Protein AF-A0A359FYC1-F1 (afdb_monomer_lite)

Structure (mmCIF, N/CA/C/O backbone):
data_AF-A0A359FYC1-F1
#
_entry.id   AF-A0A359FYC1-F1
#
loop_
_atom_site.group_PDB
_atom_site.id
_atom_site.type_symbol
_atom_site.label_atom_id
_atom_site.label_alt_id
_atom_site.label_comp_id
_atom_site.label_asym_id
_atom_site.label_entity_id
_atom_site.label_seq_id
_atom_site.pdbx_PDB_ins_code
_atom_site.Cartn_x
_atom_site.Cartn_y
_atom_site.Cartn_z
_atom_site.occupancy
_atom_site.B_iso_or_equiv
_atom_site.auth_seq_i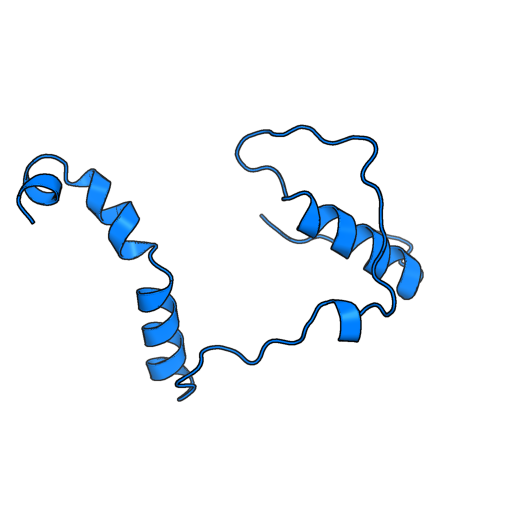d
_atom_site.auth_comp_id
_atom_site.auth_asym_id
_atom_site.auth_atom_id
_atom_site.pdbx_PDB_model_num
ATOM 1 N N . LEU A 1 1 ? 16.427 -9.266 -26.537 1.00 77.06 1 LEU A N 1
ATOM 2 C CA . LEU A 1 1 ? 17.696 -8.559 -26.865 1.00 77.06 1 LEU A CA 1
ATOM 3 C C . LEU A 1 1 ? 17.573 -7.539 -28.007 1.00 77.06 1 LEU A C 1
ATOM 5 O O . LEU A 1 1 ? 17.767 -6.362 -27.739 1.00 77.06 1 LEU A O 1
ATOM 9 N N . ARG A 1 2 ? 17.193 -7.915 -29.244 1.00 90.75 2 ARG A N 1
ATOM 10 C CA . ARG A 1 2 ? 17.094 -6.983 -30.404 1.00 90.75 2 ARG A CA 1
ATOM 11 C C . ARG A 1 2 ? 16.290 -5.698 -30.133 1.00 90.75 2 ARG A C 1
ATOM 13 O O . ARG A 1 2 ? 16.678 -4.630 -30.592 1.00 90.75 2 ARG A O 1
ATOM 20 N N . LEU A 1 3 ? 15.177 -5.800 -29.401 1.00 88.81 3 LEU A N 1
ATOM 21 C CA . LEU A 1 3 ? 14.334 -4.649 -29.049 1.00 88.81 3 LEU A CA 1
ATOM 22 C C . LEU A 1 3 ? 15.009 -3.694 -28.058 1.00 88.81 3 LEU A C 1
ATOM 24 O O . LEU A 1 3 ? 14.913 -2.487 -28.241 1.00 88.81 3 LEU A O 1
ATOM 28 N N . ILE A 1 4 ? 15.731 -4.225 -27.070 1.00 92.12 4 ILE A N 1
ATOM 29 C CA . ILE A 1 4 ? 16.469 -3.434 -26.074 1.00 92.12 4 ILE A CA 1
ATOM 30 C C . ILE A 1 4 ? 17.615 -2.690 -26.760 1.00 92.12 4 ILE A C 1
ATOM 32 O O . ILE A 1 4 ? 17.756 -1.492 -26.573 1.00 92.12 4 ILE A O 1
ATOM 36 N N . VAL A 1 5 ? 18.371 -3.359 -27.640 1.00 93.62 5 VAL A N 1
ATOM 37 C CA . VAL A 1 5 ? 19.457 -2.718 -28.407 1.00 93.62 5 VAL A CA 1
ATOM 38 C C . VAL A 1 5 ? 18.926 -1.563 -29.265 1.00 93.62 5 VAL A C 1
ATOM 40 O O . VAL A 1 5 ? 19.547 -0.510 -29.338 1.00 93.62 5 VAL A O 1
ATOM 43 N N . LYS A 1 6 ? 17.751 -1.730 -29.887 1.00 95.50 6 LYS A N 1
ATOM 44 C CA . LYS A 1 6 ? 17.113 -0.679 -30.699 1.00 95.50 6 LYS A CA 1
ATOM 45 C C . LYS A 1 6 ? 16.432 0.419 -29.873 1.00 95.50 6 LYS A C 1
ATOM 47 O O . LYS A 1 6 ? 16.229 1.514 -30.386 1.00 95.50 6 LYS A O 1
ATOM 52 N N . LYS A 1 7 ? 16.018 0.124 -28.640 1.00 95.12 7 LYS A N 1
ATOM 53 C CA . LYS A 1 7 ? 15.334 1.046 -27.722 1.00 95.12 7 LYS A CA 1
ATOM 54 C C . LYS A 1 7 ? 15.859 0.820 -26.296 1.00 95.12 7 LYS A C 1
ATOM 56 O O . LYS A 1 7 ? 15.147 0.212 -25.494 1.00 95.12 7 LYS A O 1
ATOM 61 N N . PRO A 1 8 ? 17.061 1.330 -25.960 1.00 91.00 8 PRO A N 1
ATOM 62 C CA . PRO A 1 8 ? 17.716 1.060 -24.675 1.00 91.00 8 PRO A CA 1
ATOM 63 C C . PRO A 1 8 ? 16.860 1.398 -23.458 1.00 91.00 8 PRO A C 1
ATOM 65 O O . PRO A 1 8 ? 16.942 0.709 -22.447 1.00 91.00 8 PRO A O 1
ATOM 68 N N . ARG A 1 9 ? 15.960 2.386 -23.583 1.00 90.50 9 ARG A N 1
ATOM 69 C CA . ARG A 1 9 ? 15.004 2.736 -22.526 1.00 90.50 9 ARG A CA 1
ATOM 70 C C . ARG A 1 9 ? 14.195 1.543 -22.020 1.00 90.50 9 ARG A C 1
ATOM 72 O O . ARG A 1 9 ? 13.939 1.518 -20.836 1.00 90.50 9 ARG A O 1
ATOM 79 N N . LEU A 1 10 ? 13.875 0.550 -22.864 1.00 91.50 10 LEU A N 1
ATOM 80 C CA . LEU A 1 10 ? 13.097 -0.643 -22.485 1.00 91.50 10 LEU A CA 1
ATOM 81 C C . LEU A 1 10 ? 13.797 -1.535 -21.451 1.00 91.50 10 LEU A C 1
ATOM 83 O O . LEU A 1 10 ? 13.166 -2.436 -20.906 1.00 91.50 10 LEU A O 1
ATOM 87 N N . LEU A 1 11 ? 15.087 -1.309 -21.186 1.00 91.19 11 LEU A N 1
ATOM 88 C CA . LEU A 1 11 ? 15.793 -1.985 -20.104 1.00 91.19 11 LEU A CA 1
ATOM 89 C C . LEU A 1 11 ? 15.152 -1.688 -18.741 1.00 91.19 11 LEU A C 1
ATOM 91 O O . LEU A 1 11 ? 15.185 -2.552 -17.873 1.00 91.19 11 LEU A O 1
ATOM 95 N N . ASN A 1 12 ? 14.530 -0.515 -18.571 1.00 89.50 12 ASN A N 1
ATOM 96 C CA . ASN A 1 12 ? 13.830 -0.159 -17.338 1.00 89.50 12 ASN A CA 1
ATOM 97 C C . ASN A 1 12 ? 12.719 -1.161 -16.989 1.00 89.50 12 ASN A C 1
ATOM 99 O O . ASN A 1 12 ? 12.540 -1.465 -15.819 1.00 89.50 12 ASN A O 1
ATOM 103 N N . ILE A 1 13 ? 12.022 -1.702 -17.993 1.00 87.69 13 ILE A N 1
ATOM 104 C CA . ILE A 1 13 ? 10.974 -2.711 -17.801 1.00 87.69 13 ILE A CA 1
ATOM 105 C C . ILE A 1 13 ? 11.594 -3.953 -17.171 1.00 87.69 13 ILE A C 1
ATOM 107 O O . ILE A 1 13 ? 11.130 -4.405 -16.139 1.00 87.69 13 ILE A O 1
ATOM 111 N N . ILE A 1 14 ? 12.695 -4.435 -17.754 1.00 87.00 14 ILE A N 1
ATOM 112 C CA . ILE A 1 14 ? 13.367 -5.655 -17.301 1.00 87.00 14 ILE A CA 1
ATOM 113 C C . ILE A 1 14 ? 13.959 -5.465 -15.915 1.00 87.00 14 ILE A C 1
ATOM 115 O O . ILE A 1 14 ? 13.836 -6.366 -15.106 1.00 87.00 14 ILE A O 1
ATOM 119 N N . ILE A 1 15 ? 14.600 -4.323 -15.642 1.00 86.25 15 ILE A N 1
ATOM 120 C CA . ILE A 1 15 ? 15.176 -4.021 -14.323 1.00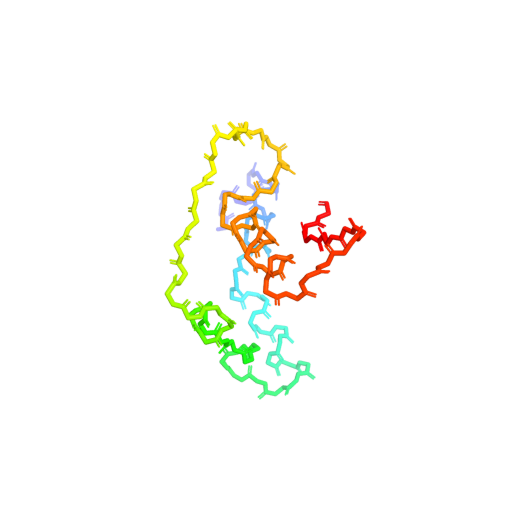 86.25 15 ILE A CA 1
ATOM 121 C C . ILE A 1 15 ? 14.085 -4.004 -13.245 1.00 86.25 15 ILE A C 1
ATOM 123 O O . ILE A 1 15 ? 14.325 -4.495 -12.145 1.00 86.25 15 ILE A O 1
ATOM 127 N N . ASN A 1 16 ? 12.899 -3.494 -13.573 1.00 85.06 16 ASN A N 1
ATOM 128 C CA . ASN A 1 16 ? 11.785 -3.352 -12.641 1.00 85.06 16 ASN A CA 1
ATOM 129 C C . ASN A 1 16 ? 10.883 -4.599 -12.546 1.00 85.06 16 ASN A C 1
ATOM 131 O O . ASN A 1 16 ? 9.818 -4.509 -11.945 1.00 85.06 16 ASN A O 1
ATOM 135 N N . GLU A 1 17 ? 11.280 -5.739 -13.116 1.00 86.81 17 GLU A N 1
ATOM 136 C CA . GLU A 1 17 ? 10.575 -7.014 -12.925 1.00 86.81 17 GLU A CA 1
ATOM 137 C C . GLU A 1 17 ? 10.716 -7.520 -11.479 1.00 86.81 17 GLU A C 1
ATOM 139 O O . GLU A 1 17 ? 11.804 -7.471 -10.891 1.00 86.81 17 GLU A O 1
ATOM 144 N N . ASP A 1 18 ? 9.634 -8.080 -10.933 1.00 83.06 18 ASP A N 1
ATOM 145 C CA . ASP A 1 18 ? 9.558 -8.577 -9.550 1.00 83.06 18 ASP A CA 1
ATOM 146 C C . ASP A 1 18 ? 10.643 -9.621 -9.225 1.00 83.06 18 ASP A C 1
ATOM 148 O O . ASP A 1 18 ? 11.185 -9.652 -8.113 1.00 83.06 18 ASP A O 1
ATOM 152 N N . ASP A 1 19 ? 11.024 -10.444 -10.205 1.00 84.19 19 ASP A N 1
ATOM 153 C CA . ASP A 1 19 ? 12.048 -11.482 -10.047 1.00 84.19 19 ASP A CA 1
ATOM 154 C C . ASP A 1 19 ? 13.424 -10.906 -9.667 1.00 84.19 19 ASP A C 1
ATOM 156 O O . ASP A 1 19 ? 14.133 -11.483 -8.836 1.00 84.19 19 ASP A O 1
ATOM 160 N N . ASN A 1 20 ? 13.791 -9.721 -10.173 1.00 86.06 20 ASN A N 1
ATOM 161 C CA . ASN A 1 20 ? 15.058 -9.078 -9.800 1.00 86.06 20 ASN A CA 1
ATOM 162 C C . ASN A 1 20 ? 15.069 -8.647 -8.325 1.00 86.06 20 ASN A C 1
ATOM 164 O O . ASN A 1 20 ? 16.108 -8.688 -7.648 1.00 86.06 20 ASN A O 1
ATOM 168 N N . PHE A 1 21 ? 13.910 -8.238 -7.804 1.00 86.88 21 PHE A N 1
ATOM 169 C CA . PHE A 1 21 ? 13.757 -7.885 -6.396 1.00 86.88 21 PHE A CA 1
ATOM 170 C C . PHE A 1 21 ? 13.762 -9.132 -5.513 1.00 86.88 21 PHE A C 1
AT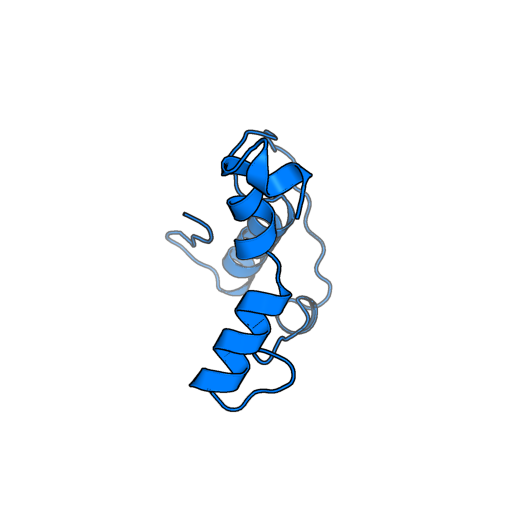OM 172 O O . PHE A 1 21 ? 14.380 -9.121 -4.444 1.00 86.88 21 PHE A O 1
ATOM 179 N N . ARG A 1 22 ? 13.164 -10.238 -5.971 1.00 86.69 22 ARG A N 1
ATOM 180 C CA . ARG A 1 22 ? 13.216 -11.529 -5.271 1.00 86.69 22 ARG A CA 1
ATOM 181 C C . ARG A 1 22 ? 14.650 -12.024 -5.097 1.00 86.69 22 ARG A C 1
ATOM 183 O O . ARG A 1 22 ? 15.029 -12.408 -3.990 1.00 86.69 22 ARG A O 1
ATOM 190 N N . ASP A 1 23 ? 15.465 -11.936 -6.143 1.00 88.38 23 ASP A N 1
ATOM 191 C CA . ASP A 1 23 ? 16.889 -12.279 -6.086 1.00 88.38 23 ASP A CA 1
ATOM 192 C C . ASP A 1 23 ? 17.659 -11.401 -5.097 1.00 88.38 23 ASP A C 1
ATOM 194 O O . ASP A 1 23 ? 18.509 -11.886 -4.346 1.00 88.38 23 ASP A O 1
ATOM 198 N N . THR A 1 24 ? 17.346 -10.105 -5.065 1.00 90.00 24 THR A N 1
ATOM 199 C CA . THR A 1 24 ? 17.926 -9.165 -4.097 1.00 90.00 24 THR A CA 1
ATOM 200 C C . THR A 1 24 ? 17.592 -9.574 -2.662 1.00 90.00 24 THR A C 1
ATOM 202 O O . THR A 1 24 ? 18.477 -9.615 -1.804 1.00 90.00 24 THR A O 1
ATOM 205 N N . VAL A 1 25 ? 16.331 -9.921 -2.398 1.00 93.19 25 VAL A N 1
ATOM 206 C CA . VAL A 1 25 ? 15.873 -10.366 -1.076 1.00 93.19 25 VAL A CA 1
ATOM 207 C C . VAL A 1 25 ? 16.533 -11.685 -0.678 1.00 93.19 25 VAL A C 1
ATOM 209 O O . VAL A 1 25 ? 17.018 -11.809 0.448 1.00 93.19 25 VAL A O 1
ATOM 212 N N . HIS A 1 26 ? 16.625 -12.643 -1.599 1.00 93.75 26 HIS A N 1
ATOM 213 C CA . HIS A 1 26 ? 17.292 -13.915 -1.348 1.00 93.75 26 HIS A CA 1
ATOM 214 C C . HIS A 1 26 ? 18.778 -13.717 -1.021 1.00 93.75 26 HIS A C 1
ATOM 216 O O . HIS A 1 26 ? 19.242 -14.204 0.007 1.00 93.75 26 HIS A O 1
ATOM 222 N N . LYS A 1 27 ? 19.518 -12.948 -1.827 1.00 93.31 27 LYS A N 1
ATOM 223 C CA . LYS A 1 27 ? 20.953 -12.700 -1.599 1.00 93.31 27 LYS A CA 1
ATOM 224 C C . LYS A 1 27 ? 21.225 -11.979 -0.281 1.00 93.31 27 LYS A C 1
ATOM 226 O O . LYS A 1 27 ? 22.213 -12.276 0.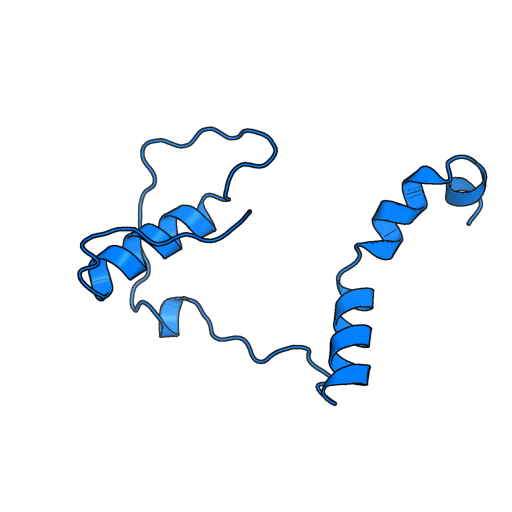382 1.00 93.31 27 LYS A O 1
ATOM 231 N N . LYS A 1 28 ? 20.373 -11.021 0.088 1.00 95.62 28 LYS A N 1
ATOM 232 C CA . LYS A 1 28 ? 20.584 -10.179 1.271 1.00 95.62 28 LYS A CA 1
ATOM 233 C C . LYS A 1 28 ? 20.101 -10.824 2.571 1.00 95.62 28 LYS A C 1
ATOM 235 O O . LYS A 1 28 ? 20.711 -10.596 3.610 1.00 95.62 28 LYS A O 1
ATOM 240 N N . TYR A 1 29 ? 19.016 -11.596 2.523 1.00 95.06 29 TYR A N 1
ATOM 241 C CA . TYR A 1 29 ? 18.329 -12.097 3.719 1.00 95.06 29 TYR A CA 1
ATOM 242 C C . TYR A 1 29 ? 18.186 -13.626 3.770 1.00 95.06 29 TYR A C 1
ATOM 244 O O . TYR A 1 29 ? 17.666 -14.147 4.751 1.00 95.06 29 TYR A O 1
ATOM 252 N N . GLY A 1 30 ? 18.608 -14.361 2.736 1.00 94.88 30 GLY A N 1
ATOM 253 C CA . GLY A 1 30 ? 18.456 -15.821 2.659 1.00 94.88 30 GLY A CA 1
ATOM 254 C C . GLY A 1 30 ? 17.013 -16.292 2.439 1.00 94.88 30 GLY A C 1
ATOM 255 O O . GLY A 1 30 ? 16.715 -17.474 2.593 1.00 94.88 30 GLY A O 1
ATOM 256 N N . LEU A 1 31 ? 16.097 -15.384 2.089 1.00 93.75 31 LEU A N 1
ATOM 257 C CA . LEU A 1 31 ? 14.672 -15.683 1.948 1.00 93.75 31 LEU A CA 1
ATOM 258 C C . LEU A 1 31 ? 14.321 -16.047 0.497 1.00 93.75 31 LEU A C 1
ATOM 260 O O . LEU A 1 31 ? 14.087 -15.175 -0.338 1.00 93.75 31 LEU A O 1
ATOM 264 N N . LEU A 1 32 ? 14.246 -17.350 0.206 1.00 89.00 32 LEU A N 1
ATOM 265 C CA . LEU A 1 32 ? 13.958 -17.896 -1.135 1.00 89.00 32 LEU A CA 1
ATOM 266 C C . LEU A 1 32 ? 12.580 -17.497 -1.693 1.00 89.00 32 LEU A C 1
ATOM 268 O O . LEU A 1 32 ? 12.375 -17.434 -2.908 1.00 89.00 32 LEU A O 1
ATOM 272 N N . ASN A 1 33 ? 11.626 -17.231 -0.802 1.00 87.38 33 ASN A N 1
ATOM 273 C CA . ASN A 1 33 ? 10.237 -16.920 -1.145 1.00 87.38 33 ASN A CA 1
ATOM 274 C C . ASN A 1 33 ? 9.907 -15.428 -1.020 1.00 87.38 33 ASN A C 1
ATOM 276 O O . ASN A 1 33 ? 8.737 -15.063 -0.987 1.00 87.38 33 ASN A O 1
ATOM 280 N N . GLY A 1 34 ? 10.929 -14.569 -0.964 1.00 87.38 34 GLY A N 1
ATOM 281 C CA . GLY A 1 34 ? 10.747 -13.144 -0.714 1.00 87.38 34 GLY A CA 1
ATOM 282 C C . GLY A 1 34 ? 10.471 -12.837 0.761 1.00 87.38 34 GLY A C 1
ATOM 283 O O . GLY A 1 34 ? 10.668 -13.677 1.641 1.00 87.38 34 GLY A O 1
ATOM 284 N N . LEU A 1 35 ? 10.049 -11.603 1.039 1.00 89.88 35 LEU A N 1
ATOM 285 C CA . LEU A 1 35 ? 9.712 -11.177 2.399 1.00 89.88 35 LEU A CA 1
ATOM 286 C C . LEU A 1 35 ? 8.462 -11.919 2.903 1.00 89.88 35 LEU A C 1
ATOM 288 O O . LEU A 1 35 ? 7.561 -12.173 2.104 1.00 89.88 35 LEU A O 1
ATOM 292 N N . PRO A 1 36 ? 8.360 -12.236 4.208 1.00 90.12 36 PRO A N 1
ATOM 293 C CA . PRO A 1 36 ? 7.132 -12.775 4.777 1.00 90.12 36 PRO A CA 1
ATOM 294 C C . PRO A 1 36 ? 5.975 -11.800 4.557 1.00 90.12 36 PRO A C 1
ATOM 296 O O . PRO A 1 36 ? 6.082 -10.618 4.884 1.00 90.12 36 PRO A O 1
ATOM 299 N N . GLN A 1 37 ? 4.869 -12.302 4.019 1.00 89.75 37 GLN A N 1
ATOM 300 C CA . GLN A 1 37 ? 3.667 -11.514 3.765 1.00 89.75 37 GLN A CA 1
ATOM 301 C C . GLN A 1 37 ? 2.511 -12.062 4.592 1.00 89.75 37 GLN A C 1
ATOM 303 O O . GLN A 1 37 ? 2.402 -13.268 4.815 1.00 89.75 37 GLN A O 1
ATOM 308 N N . ILE A 1 38 ? 1.627 -11.169 5.025 1.00 92.31 38 ILE A N 1
ATOM 309 C CA . ILE A 1 38 ? 0.368 -11.532 5.671 1.00 92.31 38 ILE A CA 1
ATOM 310 C C . ILE A 1 38 ? -0.789 -11.006 4.834 1.00 92.31 38 ILE A C 1
ATOM 312 O O . ILE A 1 38 ? -0.733 -9.901 4.297 1.00 92.31 38 ILE A O 1
ATOM 316 N N . GLY A 1 3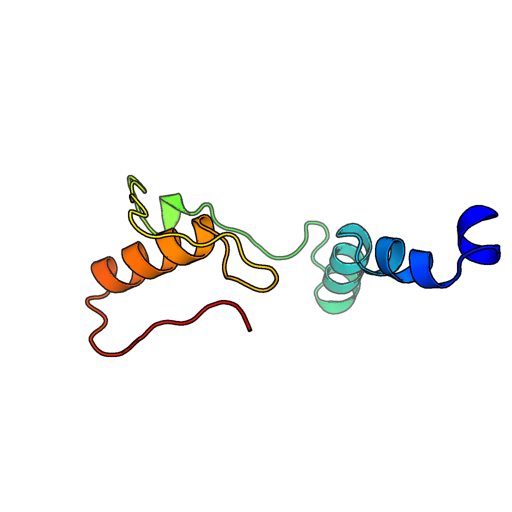9 ? -1.856 -11.797 4.730 1.00 90.50 39 GLY A N 1
ATOM 317 C CA . GLY A 1 39 ? -3.073 -11.344 4.061 1.00 90.50 39 GLY A CA 1
ATOM 318 C C . GLY A 1 39 ? -3.707 -10.169 4.809 1.00 90.50 39 GLY A C 1
ATOM 319 O O . GLY A 1 39 ? -3.736 -10.165 6.040 1.00 90.50 39 GLY A O 1
ATOM 320 N N . ILE A 1 40 ? -4.272 -9.209 4.076 1.00 88.00 40 ILE A N 1
ATOM 321 C CA . ILE A 1 40 ? -4.902 -8.005 4.647 1.00 88.00 40 ILE A CA 1
ATOM 322 C C . ILE A 1 40 ? -6.004 -8.325 5.668 1.00 88.00 40 ILE A C 1
ATOM 324 O O . ILE A 1 40 ? -6.176 -7.607 6.650 1.00 88.00 40 ILE A O 1
ATOM 328 N N . THR A 1 41 ? -6.700 -9.449 5.499 1.00 91.56 41 THR A N 1
ATOM 329 C CA . THR A 1 41 ? -7.744 -9.929 6.414 1.00 91.56 41 THR A CA 1
ATOM 330 C C . THR A 1 41 ? -7.208 -10.357 7.782 1.00 91.56 41 THR A C 1
ATOM 332 O O . THR A 1 41 ? -7.952 -10.306 8.759 1.00 91.56 41 THR A O 1
ATOM 335 N N . HIS A 1 42 ? -5.922 -10.714 7.888 1.00 91.69 42 HIS A N 1
ATOM 336 C CA . HIS A 1 42 ? -5.266 -10.952 9.179 1.00 91.69 42 HIS A CA 1
ATOM 337 C C . HIS A 1 42 ? -5.052 -9.643 9.949 1.00 91.69 42 HIS A C 1
ATOM 339 O O . HIS A 1 42 ? -5.113 -9.623 11.177 1.00 91.69 42 HIS A O 1
ATOM 345 N N . LEU A 1 43 ? -4.817 -8.535 9.238 1.00 88.00 43 LEU A N 1
ATOM 346 C CA . LEU A 1 43 ? -4.688 -7.207 9.839 1.00 88.00 43 LEU A CA 1
ATOM 347 C C . LEU A 1 43 ? -6.054 -6.610 10.163 1.00 88.00 43 LEU A C 1
ATOM 349 O O . LEU A 1 43 ? -6.238 -6.036 11.237 1.00 88.00 43 LEU A O 1
ATOM 353 N N . VAL A 1 44 ? -7.013 -6.737 9.254 1.00 89.62 44 VAL A N 1
ATOM 354 C CA . VAL A 1 44 ? -8.355 -6.176 9.388 1.00 89.62 44 VAL A CA 1
ATOM 355 C C . VAL A 1 44 ? -9.374 -7.254 9.016 1.00 89.62 44 VAL A C 1
ATOM 357 O O . VAL A 1 44 ? -9.672 -7.437 7.832 1.00 89.62 44 VAL A O 1
ATOM 360 N N . PRO A 1 45 ? -9.915 -7.981 10.012 1.00 90.81 45 PRO A N 1
ATOM 361 C CA . PRO A 1 45 ? -10.962 -8.965 9.773 1.00 90.81 45 PRO A CA 1
ATOM 362 C C . PRO A 1 45 ? -12.158 -8.321 9.069 1.00 90.81 45 PRO A C 1
ATOM 364 O O . PRO A 1 45 ? -12.534 -7.196 9.399 1.00 90.81 45 PRO A O 1
ATOM 367 N N . ASN A 1 46 ? -12.761 -9.037 8.117 1.00 89.75 46 ASN A N 1
ATOM 368 C CA . ASN A 1 46 ? -13.881 -8.543 7.307 1.00 89.75 46 ASN A CA 1
ATOM 369 C C . ASN A 1 46 ? -13.567 -7.217 6.597 1.00 89.75 46 ASN A C 1
ATOM 371 O O . ASN A 1 46 ? -14.352 -6.270 6.660 1.00 89.75 46 ASN A O 1
ATOM 375 N N . PHE A 1 47 ? -12.399 -7.143 5.950 1.00 91.00 47 PHE A N 1
ATOM 376 C CA . PHE A 1 47 ? -11.997 -5.975 5.176 1.00 91.00 47 PHE A CA 1
ATOM 377 C C . PHE A 1 47 ? -13.074 -5.616 4.144 1.00 91.00 47 PHE A C 1
ATOM 379 O O . PHE A 1 47 ? -13.278 -6.326 3.162 1.00 91.00 47 PHE A O 1
ATOM 386 N N . ASN A 1 48 ? -13.772 -4.516 4.404 1.00 91.31 48 ASN A N 1
ATOM 387 C CA . ASN A 1 48 ? -14.836 -3.993 3.569 1.00 91.31 48 ASN A CA 1
ATOM 388 C C . ASN A 1 48 ? -14.816 -2.471 3.703 1.00 91.31 48 ASN A C 1
ATOM 390 O O . ASN A 1 48 ? -15.119 -1.939 4.771 1.00 91.31 48 ASN A O 1
ATOM 394 N N . GLU A 1 49 ? -14.395 -1.790 2.645 1.00 92.31 49 GLU A N 1
ATOM 395 C CA . GLU A 1 49 ? -14.254 -0.340 2.620 1.00 92.31 49 GLU A CA 1
ATOM 396 C C . GLU A 1 49 ? -14.635 0.185 1.237 1.00 92.31 49 GLU A C 1
ATOM 398 O O . GLU A 1 49 ? -14.294 -0.417 0.219 1.00 92.31 49 GLU A O 1
ATOM 403 N N . THR A 1 50 ? -15.308 1.334 1.211 1.00 93.50 50 THR A N 1
ATOM 404 C CA . THR A 1 50 ? -15.731 1.988 -0.030 1.00 93.50 50 THR A CA 1
ATOM 405 C C . THR A 1 50 ? -14.987 3.305 -0.189 1.00 93.50 50 THR A C 1
ATOM 407 O O . THR A 1 50 ? -14.922 4.134 0.727 1.00 93.50 50 THR A O 1
ATOM 410 N N . ILE A 1 51 ? -14.427 3.527 -1.375 1.00 93.25 51 ILE A N 1
ATOM 411 C CA . ILE A 1 51 ? -13.774 4.786 -1.732 1.00 93.25 51 ILE A CA 1
ATOM 412 C C . ILE A 1 51 ? -14.735 5.580 -2.604 1.00 93.25 51 ILE A C 1
ATOM 414 O O . ILE A 1 51 ? -14.919 5.279 -3.776 1.00 93.25 51 ILE A O 1
ATOM 418 N N . ASN A 1 52 ? -15.360 6.592 -2.003 1.00 91.56 52 ASN A N 1
ATOM 419 C CA . ASN A 1 52 ? -16.358 7.422 -2.683 1.00 91.56 52 ASN A CA 1
ATOM 420 C C . ASN A 1 52 ? -15.725 8.452 -3.630 1.00 91.56 52 ASN A C 1
ATOM 422 O O . ASN A 1 52 ? -16.337 8.836 -4.619 1.00 91.56 52 ASN A O 1
ATOM 426 N N . HIS A 1 53 ? -14.508 8.906 -3.320 1.00 89.94 53 HIS A N 1
ATOM 427 C CA . HIS A 1 53 ? -13.794 9.920 -4.091 1.00 89.94 53 HIS A CA 1
ATOM 428 C C . HIS A 1 53 ? -12.426 9.366 -4.465 1.00 89.94 53 HIS A C 1
ATOM 430 O O . HIS A 1 53 ? -11.572 9.178 -3.599 1.00 89.94 53 HIS A O 1
ATOM 436 N N . TYR A 1 54 ? -12.242 9.078 -5.748 1.00 90.81 54 TYR A N 1
ATOM 437 C CA . TYR A 1 54 ? -10.989 8.578 -6.285 1.00 90.81 54 TYR A CA 1
ATOM 438 C C . TYR A 1 54 ? -10.709 9.243 -7.626 1.00 90.81 54 TYR A C 1
ATOM 440 O O . TYR A 1 54 ? -11.569 9.260 -8.505 1.00 90.81 54 TYR A O 1
ATOM 448 N N . ALA A 1 55 ? -9.504 9.784 -7.771 1.00 88.25 55 ALA A N 1
ATOM 449 C CA . ALA A 1 55 ? -8.997 10.286 -9.036 1.00 88.25 55 ALA A CA 1
ATOM 450 C C . ALA A 1 55 ? -7.877 9.352 -9.493 1.00 88.25 55 ALA A C 1
ATOM 452 O O . ALA A 1 55 ? -6.867 9.209 -8.806 1.00 88.25 55 ALA A O 1
ATOM 453 N N . PHE A 1 56 ? -8.065 8.712 -10.647 1.00 86.56 56 PHE A N 1
ATOM 454 C CA . PHE A 1 56 ? -7.050 7.853 -11.250 1.00 86.56 56 PHE A CA 1
ATOM 455 C C . PHE A 1 56 ? -6.031 8.723 -11.992 1.00 86.56 56 PHE A C 1
ATOM 457 O O . PHE A 1 56 ? -6.123 8.920 -13.204 1.00 86.56 56 PHE A O 1
ATOM 464 N N . LEU A 1 57 ? -5.119 9.322 -11.229 1.00 85.62 57 LEU A N 1
ATOM 465 C CA . LEU A 1 57 ? -4.014 10.126 -11.741 1.00 85.62 57 LEU A CA 1
ATOM 466 C C . LEU A 1 57 ? -2.711 9.342 -11.638 1.00 85.62 57 LEU A C 1
ATOM 468 O O . LEU A 1 57 ? -2.531 8.529 -10.729 1.00 85.62 57 LEU A O 1
ATOM 472 N N . ASP A 1 58 ? -1.805 9.614 -12.573 1.00 80.19 58 ASP A N 1
ATOM 473 C CA . ASP A 1 58 ? -0.467 9.037 -12.535 1.00 80.19 58 ASP A CA 1
ATOM 474 C C . ASP A 1 58 ? 0.265 9.476 -11.257 1.00 80.19 58 ASP A C 1
ATOM 476 O O . ASP A 1 58 ? 0.151 10.628 -10.830 1.00 80.19 58 ASP A O 1
ATOM 480 N N . GLY A 1 59 ? 0.962 8.537 -10.618 1.00 78.25 59 GLY A N 1
ATOM 481 C CA . GLY A 1 59 ? 1.617 8.741 -9.320 1.00 78.25 59 GLY A CA 1
ATOM 482 C C . GLY A 1 59 ? 0.688 8.812 -8.097 1.00 78.25 59 GLY A C 1
ATOM 483 O O . GLY A 1 59 ? 1.169 9.030 -6.991 1.00 78.25 59 GLY A O 1
ATOM 484 N N . GLY A 1 60 ? -0.628 8.634 -8.251 1.00 83.69 60 GLY A N 1
ATOM 485 C CA . GLY A 1 60 ? -1.550 8.549 -7.115 1.00 83.69 60 GLY A CA 1
ATOM 486 C C . GLY A 1 60 ? -1.496 7.196 -6.398 1.00 83.69 60 GLY A C 1
ATOM 487 O O . GLY A 1 60 ? -1.214 6.165 -7.010 1.00 83.69 60 GLY A O 1
ATOM 488 N N . SER A 1 61 ? -1.837 7.175 -5.105 1.00 87.81 61 SER A N 1
ATOM 489 C CA . SER A 1 61 ? -2.026 5.921 -4.365 1.00 87.81 61 SER A CA 1
ATOM 490 C C . SER A 1 61 ? -3.112 5.059 -5.012 1.00 87.81 61 SER A C 1
ATOM 492 O O . SER A 1 61 ? -4.118 5.567 -5.527 1.00 87.81 61 SER A O 1
ATOM 494 N N . SER A 1 62 ? -2.949 3.738 -4.954 1.00 89.38 62 SER A N 1
ATOM 495 C CA . SER A 1 62 ? -3.976 2.834 -5.461 1.00 89.38 62 SER A CA 1
ATOM 496 C C . SER A 1 62 ? -5.239 2.890 -4.582 1.00 89.38 62 SER A C 1
ATOM 498 O O . SER A 1 62 ? -5.178 3.264 -3.404 1.00 89.38 62 SER A O 1
ATOM 500 N N . PRO A 1 63 ? -6.410 2.464 -5.093 1.00 90.38 63 PRO A N 1
ATOM 501 C CA . PRO A 1 63 ? -7.598 2.314 -4.259 1.00 90.38 63 PRO A CA 1
ATOM 502 C C . PRO A 1 63 ? -7.367 1.350 -3.085 1.00 90.38 63 PRO A C 1
ATOM 504 O O . PRO A 1 63 ? -7.905 1.548 -2.002 1.00 90.38 63 PRO A O 1
ATOM 507 N N . LEU A 1 64 ? -6.536 0.319 -3.259 1.00 90.38 64 LEU A N 1
ATOM 508 C CA . LEU A 1 64 ? -6.234 -0.614 -2.176 1.00 90.38 64 LEU A CA 1
ATOM 509 C C . LEU A 1 64 ? -5.466 0.079 -1.040 1.00 90.38 64 LEU A C 1
ATOM 511 O O . LEU A 1 64 ? -5.793 -0.133 0.128 1.00 90.38 64 LEU A O 1
ATOM 515 N N . ASP A 1 65 ? -4.512 0.947 -1.382 1.00 90.75 65 ASP A N 1
ATOM 516 C CA . ASP A 1 65 ? -3.728 1.719 -0.413 1.00 90.75 65 ASP A CA 1
ATOM 517 C C . ASP A 1 65 ? -4.630 2.639 0.413 1.00 90.75 65 ASP A C 1
ATOM 519 O O . ASP A 1 65 ? -4.594 2.629 1.644 1.00 90.75 65 ASP A O 1
ATOM 523 N N . ILE A 1 66 ? -5.515 3.383 -0.255 1.00 91.88 66 ILE A N 1
ATOM 524 C CA . ILE A 1 66 ? -6.464 4.289 0.406 1.00 91.88 66 ILE A CA 1
ATOM 525 C C . ILE A 1 66 ? -7.415 3.500 1.319 1.00 91.88 66 ILE A C 1
ATOM 527 O O . ILE A 1 66 ? -7.682 3.912 2.450 1.00 91.88 66 ILE A O 1
ATOM 531 N N . ALA A 1 67 ? -7.920 2.352 0.859 1.00 92.69 67 ALA A N 1
ATOM 532 C CA . ALA A 1 67 ? -8.806 1.503 1.650 1.00 92.69 67 ALA A CA 1
ATOM 533 C C . ALA A 1 67 ? -8.091 0.928 2.887 1.00 92.69 67 ALA A C 1
ATOM 535 O O . ALA A 1 67 ? -8.657 0.920 3.984 1.00 92.69 67 ALA A O 1
ATOM 536 N N . LEU A 1 68 ? -6.831 0.505 2.735 1.00 92.44 68 LEU A N 1
ATOM 537 C CA . LEU A 1 68 ? -5.988 0.044 3.835 1.00 92.44 68 LEU A CA 1
ATOM 538 C C . LEU A 1 68 ? -5.758 1.159 4.861 1.00 92.44 68 LEU A C 1
ATOM 540 O O . LEU A 1 68 ? -6.005 0.946 6.049 1.00 92.44 68 LEU A O 1
ATOM 544 N N . LEU A 1 69 ? -5.356 2.354 4.416 1.00 92.44 69 LEU A N 1
ATOM 545 C CA . LEU A 1 69 ? -5.144 3.514 5.285 1.00 92.44 69 LEU A CA 1
ATOM 546 C C . LEU A 1 69 ? -6.402 3.862 6.087 1.00 92.44 69 LEU A C 1
ATOM 548 O O . LEU A 1 69 ? -6.325 4.020 7.308 1.00 92.44 69 LEU A O 1
ATOM 552 N N . LYS A 1 70 ? -7.570 3.922 5.433 1.00 92.44 70 LYS A N 1
ATOM 553 C CA . LYS A 1 70 ? -8.857 4.196 6.096 1.00 92.44 70 LYS A CA 1
ATOM 554 C C . LYS A 1 70 ? -9.160 3.176 7.193 1.00 92.44 70 LYS A C 1
ATOM 556 O O 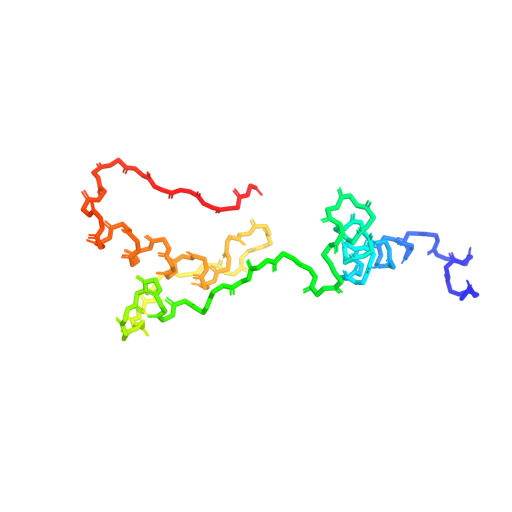. LYS A 1 70 ? -9.512 3.553 8.314 1.00 92.44 70 LYS A O 1
ATOM 561 N N . GLN A 1 71 ? -8.979 1.891 6.899 1.00 93.00 71 GLN A N 1
ATOM 562 C CA . GLN A 1 71 ? -9.259 0.819 7.851 1.00 93.00 71 GLN A CA 1
ATOM 563 C C . GLN A 1 71 ? -8.263 0.788 9.016 1.00 93.00 71 GLN A C 1
ATOM 565 O O . GLN A 1 71 ? -8.672 0.598 10.164 1.00 93.00 71 GLN A O 1
ATOM 570 N N . LEU A 1 72 ? -6.975 1.032 8.765 1.00 92.00 72 LEU A N 1
ATOM 571 C CA . LEU A 1 72 ? -5.962 1.137 9.819 1.00 92.00 72 LEU A CA 1
ATOM 572 C C . LEU A 1 72 ? -6.215 2.352 10.717 1.00 92.00 72 LEU A C 1
ATOM 574 O O . LEU A 1 72 ? -6.207 2.217 11.943 1.00 92.00 72 LEU A O 1
ATOM 578 N N . ALA A 1 73 ? -6.517 3.511 10.128 1.00 93.12 73 ALA A N 1
ATOM 579 C CA . ALA A 1 73 ? -6.844 4.719 10.877 1.00 93.12 73 ALA A CA 1
ATOM 580 C C . ALA A 1 73 ? -8.044 4.496 11.811 1.00 93.12 73 ALA A C 1
ATOM 582 O O . ALA A 1 73 ? -7.985 4.847 12.993 1.00 93.12 73 ALA A O 1
ATOM 583 N N . LYS A 1 74 ? -9.096 3.829 11.314 1.00 91.38 74 LYS A N 1
ATOM 584 C CA . LYS A 1 74 ? -10.276 3.454 12.104 1.00 91.38 74 LYS A CA 1
ATOM 585 C C . LYS A 1 74 ? -9.941 2.451 13.211 1.00 91.38 74 LYS A C 1
ATOM 587 O O . LYS A 1 74 ? -10.320 2.675 14.361 1.00 91.38 74 LYS A O 1
ATOM 592 N N . LYS A 1 75 ? -9.217 1.370 12.891 1.00 90.38 75 LYS A N 1
ATOM 593 C CA . LYS A 1 75 ? -8.850 0.305 13.843 1.00 90.38 75 LYS A CA 1
ATOM 594 C C . LYS A 1 75 ? -8.042 0.847 15.023 1.00 90.38 75 LYS A C 1
ATOM 596 O O . LYS A 1 75 ? -8.320 0.492 16.166 1.00 90.38 75 LYS A O 1
ATOM 601 N N . PHE A 1 76 ? -7.067 1.711 14.751 1.00 91.88 76 PHE A N 1
ATOM 602 C CA . PHE A 1 76 ? -6.148 2.237 15.762 1.00 91.88 76 PHE A CA 1
ATOM 603 C C . PHE A 1 76 ? -6.544 3.613 16.312 1.00 91.88 76 PHE A C 1
ATOM 605 O O . PHE A 1 76 ? -5.813 4.172 17.125 1.00 91.88 76 PHE A O 1
ATOM 612 N N . LYS A 1 77 ? -7.708 4.149 15.913 1.00 93.75 77 LYS A N 1
ATOM 613 C CA . LYS A 1 77 ? -8.208 5.474 16.328 1.00 93.75 77 LYS A CA 1
ATOM 614 C C . LYS A 1 77 ? -7.163 6.578 16.118 1.00 93.75 77 LYS A C 1
ATOM 616 O O . LYS A 1 77 ? -6.948 7.417 16.996 1.00 93.75 77 LYS A O 1
ATOM 621 N N . ILE A 1 78 ? -6.493 6.549 14.966 1.00 94.88 78 ILE A N 1
ATOM 622 C CA . ILE A 1 78 ? -5.443 7.511 14.616 1.00 94.88 78 ILE A CA 1
ATOM 623 C C . ILE A 1 78 ? -6.050 8.918 14.569 1.00 94.88 78 ILE A C 1
ATOM 625 O O . ILE A 1 78 ? -7.076 9.133 13.928 1.00 94.88 78 ILE A O 1
ATOM 629 N N . LYS A 1 79 ? -5.426 9.870 15.275 1.00 92.38 79 LYS A N 1
ATOM 630 C CA . LYS A 1 79 ? -5.899 11.264 15.392 1.00 92.38 79 LYS A CA 1
ATOM 631 C C . LYS A 1 79 ? -5.135 12.265 14.523 1.00 92.38 79 LYS A C 1
ATOM 633 O O . LYS A 1 79 ? -5.552 13.412 14.431 1.00 92.38 79 LYS A O 1
ATOM 638 N N . SER A 1 80 ? -4.006 11.853 13.956 1.00 91.94 80 SER A N 1
ATOM 639 C CA . SER A 1 80 ? -3.150 12.678 13.103 1.00 91.94 80 SER A CA 1
ATOM 640 C C . SER A 1 80 ? -3.315 12.257 11.643 1.00 91.94 80 SER A C 1
ATOM 642 O O . SER A 1 80 ? -4.304 12.616 11.013 1.00 91.94 80 SER A O 1
ATOM 644 N N . TYR A 1 81 ? -2.379 11.471 11.117 1.00 88.88 81 TYR A N 1
ATOM 645 C CA . TYR A 1 81 ? -2.397 10.946 9.759 1.00 88.88 81 TYR A CA 1
ATOM 646 C C . TYR A 1 81 ? -1.597 9.640 9.681 1.00 88.88 81 TYR A C 1
ATOM 648 O O . TYR A 1 81 ? -0.804 9.324 10.570 1.00 88.88 81 TYR A O 1
ATOM 656 N N . LEU A 1 82 ? -1.846 8.876 8.621 1.00 89.88 82 LEU A N 1
ATOM 657 C CA . LEU A 1 82 ? -1.092 7.693 8.227 1.00 89.88 82 LEU A CA 1
ATOM 658 C C . LEU A 1 82 ? -0.842 7.806 6.723 1.00 89.88 82 LEU A C 1
ATOM 660 O O . LEU A 1 82 ? -1.758 8.169 5.986 1.00 89.88 82 LEU A O 1
ATOM 664 N N . GLU A 1 83 ? 0.372 7.499 6.288 1.00 88.81 83 GLU A N 1
ATOM 665 C CA . GLU A 1 83 ? 0.805 7.657 4.901 1.00 88.81 83 GLU A CA 1
ATOM 666 C C . GLU A 1 83 ? 1.496 6.381 4.420 1.00 88.81 83 GLU A C 1
ATOM 668 O O . GLU A 1 83 ? 2.271 5.770 5.159 1.00 88.81 83 GLU A O 1
ATOM 673 N N . ILE A 1 84 ? 1.176 5.975 3.190 1.00 86.31 84 ILE A N 1
ATOM 674 C CA . ILE A 1 84 ? 1.871 4.932 2.432 1.00 86.31 84 ILE A CA 1
ATOM 675 C C . ILE A 1 84 ? 1.953 5.378 0.969 1.00 86.31 84 ILE A C 1
ATOM 677 O O . ILE A 1 84 ? 1.026 6.010 0.461 1.00 86.31 84 ILE A O 1
ATOM 681 N N . GLY A 1 85 ? 3.046 5.023 0.297 1.00 71.00 85 GLY A N 1
ATOM 682 C CA . GLY A 1 85 ? 3.413 5.616 -0.991 1.00 71.00 85 GLY A CA 1
ATOM 683 C C . GLY A 1 85 ? 4.345 6.817 -0.811 1.00 71.00 85 GLY A C 1
ATOM 684 O O . GLY A 1 85 ? 4.595 7.261 0.308 1.00 71.00 85 GLY A O 1
ATOM 685 N N . THR A 1 86 ? 4.939 7.281 -1.906 1.00 55.00 86 THR A N 1
ATOM 686 C CA . THR A 1 86 ? 5.818 8.458 -1.975 1.00 55.00 86 THR A CA 1
ATOM 687 C C . THR A 1 86 ? 5.652 9.089 -3.342 1.00 55.00 86 THR A C 1
ATOM 689 O O . THR A 1 86 ? 5.614 8.306 -4.318 1.00 55.00 86 THR A O 1
#

pLDDT: mean 89.32, std 5.51, range [55.0, 95.62]

Radius of gyration: 18.25 Å; chains: 1; bounding box: 37×31×47 Å

Foldseek 3Di:
DVVCVVPVVCVVVVCPDVVVVLVVQCVVPVDNPHDDDDDLCVVPPPQDDDDPDDDPDPQDDDPVQVSSQVRVCVVVVPPPGDDDGD

Secondary structure (DSSP, 8-state):
-HHHHH-GGGHHHHHTSHHHHHHHHHHHH--TT-S----HHHHSTT-----S-----TTPPPHHHHHHHHHHHHHHT-SS------

Sequence (86 aa):
LRLIVKKPRLLNIIINEDDNFRDTVHKKYGLLNGLPQIGITHLVPNFNETINHYAFLDGGSSPLDIALLKQLAKKFKIKSYLEIGT